Protein AF-A0A920NPM0-F1 (afdb_monomer_lite)

Radius of gyration: 13.45 Å; chains: 1; bounding box: 36×27×34 Å

Secondary structure (DSSP, 8-state):
--HHHHHHHHHHTTEEEEEEETTS--EEEETTEEEE-SSPPPPHHHHHHHHHHH--HHHHHHHHHHSEEEEEEEETTTEEEEEEEEEETTEEEEEEEEE-SSPPP-

Foldseek 3Di:
DDVVVVLQVLVVQQFQKWKADAPAAIWTQHPNDIDGDPDDHQHLVNLVVCDVVWDDPVQVVVCVVVQKDWDKDQHPPRAIWTKIWHADPNGIIIMTGHDDPDPPDD

pLDDT: mean 91.94, std 8.73, range [58.19, 98.19]

Structure (mmCIF, N/CA/C/O backbone):
data_AF-A0A920NPM0-F1
#
_entry.id   AF-A0A920NPM0-F1
#
loop_
_atom_site.group_PDB
_atom_site.id
_atom_site.type_symbol
_atom_site.label_atom_id
_atom_site.label_alt_id
_atom_site.label_comp_id
_atom_site.label_asym_id
_atom_site.label_entity_id
_atom_site.label_seq_id
_atom_site.pdbx_PDB_ins_code
_atom_site.Cartn_x
_atom_site.Cartn_y
_atom_site.Cartn_z
_atom_site.occupancy
_atom_site.B_iso_or_equiv
_atom_site.auth_seq_id
_atom_site.auth_comp_id
_atom_site.auth_asym_id
_atom_site.auth_atom_id
_atom_site.pdbx_PDB_model_num
ATOM 1 N N . MET A 1 1 ? 8.157 -8.972 2.399 1.00 85.12 1 MET A N 1
ATOM 2 C CA . MET A 1 1 ? 7.434 -8.192 3.432 1.00 85.12 1 MET A CA 1
ATOM 3 C C . MET A 1 1 ? 6.085 -8.842 3.741 1.00 85.12 1 MET A C 1
ATOM 5 O O . MET A 1 1 ? 5.463 -9.357 2.824 1.00 85.12 1 MET A O 1
ATOM 9 N N . GLU A 1 2 ? 5.631 -8.829 4.999 1.00 90.12 2 GLU A N 1
ATOM 10 C CA . GLU A 1 2 ? 4.363 -9.461 5.423 1.00 90.12 2 GLU A CA 1
ATOM 11 C C . GLU A 1 2 ? 3.241 -8.418 5.548 1.00 90.12 2 GLU A C 1
ATOM 13 O O . GLU A 1 2 ? 3.154 -7.724 6.570 1.00 90.12 2 GLU A O 1
ATOM 18 N N . ILE A 1 3 ? 2.366 -8.298 4.541 1.00 92.06 3 ILE A N 1
ATOM 19 C CA . ILE A 1 3 ? 1.351 -7.224 4.517 1.00 92.06 3 ILE A CA 1
ATOM 20 C C . ILE A 1 3 ? 0.362 -7.344 5.676 1.00 92.06 3 ILE A C 1
ATOM 22 O O . ILE A 1 3 ? -0.007 -6.351 6.303 1.00 92.06 3 ILE A O 1
ATOM 26 N N . ASN A 1 4 ? 0.013 -8.578 6.042 1.00 90.56 4 ASN A N 1
ATOM 27 C CA . ASN A 1 4 ? -0.913 -8.852 7.132 1.00 90.56 4 ASN A CA 1
ATOM 28 C C . ASN A 1 4 ? -0.415 -8.277 8.464 1.00 90.56 4 ASN A C 1
ATOM 30 O O . ASN A 1 4 ? -1.219 -7.783 9.255 1.00 90.56 4 ASN A O 1
ATOM 34 N N . LYS A 1 5 ? 0.896 -8.297 8.744 1.00 91.19 5 LYS A N 1
ATOM 35 C CA . LYS A 1 5 ? 1.445 -7.722 9.987 1.00 91.19 5 LYS A CA 1
ATOM 36 C C . LYS A 1 5 ? 1.309 -6.199 10.009 1.00 91.19 5 LYS A C 1
ATOM 38 O O . LYS A 1 5 ? 0.856 -5.653 11.010 1.00 91.19 5 LYS A O 1
ATOM 43 N N . LEU A 1 6 ? 1.624 -5.539 8.895 1.00 93.50 6 LEU A N 1
ATOM 44 C CA . LEU A 1 6 ? 1.506 -4.084 8.766 1.00 93.50 6 LEU A CA 1
ATOM 45 C C . LEU A 1 6 ? 0.058 -3.612 8.902 1.00 93.50 6 LEU A C 1
ATOM 47 O O . LEU A 1 6 ? -0.207 -2.606 9.555 1.00 93.50 6 LEU A O 1
ATOM 51 N N . LEU A 1 7 ? -0.884 -4.361 8.329 1.00 92.69 7 LEU A N 1
ATOM 52 C CA . LEU A 1 7 ? -2.302 -4.031 8.413 1.00 92.69 7 LEU A CA 1
ATOM 53 C C . LEU A 1 7 ? -2.879 -4.238 9.814 1.00 92.69 7 LEU A C 1
ATOM 55 O O . LEU A 1 7 ? -3.666 -3.406 10.248 1.00 92.69 7 LEU A O 1
ATOM 59 N N . ALA A 1 8 ? -2.456 -5.273 10.554 1.00 90.44 8 ALA A N 1
ATOM 60 C CA . ALA A 1 8 ? -2.814 -5.382 11.978 1.00 90.44 8 ALA A CA 1
ATOM 61 C C . ALA A 1 8 ? -2.331 -4.169 12.759 1.00 90.44 8 ALA A C 1
ATOM 63 O O . ALA A 1 8 ? -3.126 -3.518 13.427 1.00 90.44 8 ALA A O 1
ATOM 64 N N . TYR A 1 9 ? -1.050 -3.835 12.610 1.00 91.38 9 TYR A N 1
ATOM 65 C CA . TYR A 1 9 ? -0.476 -2.687 13.292 1.00 91.38 9 TYR A CA 1
ATOM 66 C C . TYR A 1 9 ? -1.228 -1.390 12.955 1.00 91.38 9 TYR A C 1
ATOM 68 O O . TYR A 1 9 ? -1.516 -0.585 13.840 1.00 91.38 9 TYR A O 1
ATOM 76 N N . ALA A 1 10 ? -1.589 -1.184 11.683 1.00 91.56 10 ALA A N 1
ATOM 77 C CA . ALA A 1 10 ? -2.364 -0.021 11.261 1.00 91.56 10 ALA A CA 1
ATOM 78 C C . ALA A 1 10 ? -3.717 0.057 11.993 1.00 91.56 10 ALA A C 1
ATOM 80 O O . ALA A 1 10 ? -4.074 1.118 12.494 1.00 91.56 10 ALA A O 1
ATOM 81 N N . LEU A 1 11 ? -4.443 -1.053 12.134 1.00 89.69 11 LEU A N 1
ATOM 82 C CA . LEU A 1 11 ? -5.717 -1.070 12.863 1.00 89.69 11 LEU A CA 1
ATOM 83 C C . LEU A 1 11 ? -5.538 -0.865 14.368 1.00 89.69 11 LEU A C 1
ATOM 85 O O . LEU A 1 11 ? -6.243 -0.050 14.958 1.00 89.69 11 LEU A O 1
ATOM 89 N N . GLU A 1 12 ? -4.592 -1.581 14.979 1.00 90.38 12 GLU A N 1
ATOM 90 C CA . GLU A 1 12 ? -4.293 -1.514 16.416 1.00 90.38 12 GLU A CA 1
ATOM 91 C C . GLU A 1 12 ? -3.857 -0.105 16.836 1.00 90.38 12 GLU A C 1
ATOM 93 O O . GLU A 1 12 ? -4.207 0.368 17.915 1.00 90.38 12 GLU A O 1
ATOM 98 N N . SER A 1 13 ? -3.147 0.603 15.954 1.00 90.38 13 SER A N 1
ATOM 99 C CA . SER A 1 13 ? -2.732 1.996 16.161 1.00 90.38 13 SER A CA 1
ATOM 100 C C . SER A 1 13 ? -3.814 3.035 15.828 1.00 90.38 13 SER A C 1
ATOM 102 O O . SER A 1 13 ? -3.570 4.237 15.964 1.00 90.38 13 SER A O 1
ATOM 104 N N . GLY A 1 14 ? -5.007 2.609 15.395 1.00 90.75 14 GLY A N 1
ATOM 105 C CA . GLY A 1 14 ? -6.100 3.504 15.005 1.00 90.75 14 GLY A CA 1
ATOM 106 C C . GLY A 1 14 ? -5.840 4.268 13.702 1.00 90.75 14 GLY A C 1
ATOM 107 O O . GLY A 1 14 ? -6.393 5.353 13.494 1.00 90.75 14 GLY A O 1
ATOM 108 N N . ALA A 1 15 ? -4.981 3.743 12.826 1.00 94.56 15 ALA A N 1
ATOM 109 C CA . ALA A 1 15 ? -4.693 4.347 11.537 1.00 94.56 15 ALA A CA 1
ATOM 110 C C . ALA A 1 15 ? -5.869 4.206 10.561 1.00 94.56 15 ALA A C 1
ATOM 112 O O . ALA A 1 15 ? -6.515 3.168 10.441 1.00 94.56 15 ALA A O 1
ATOM 113 N N . SER A 1 16 ? -6.113 5.283 9.823 1.00 95.00 16 SER A N 1
ATOM 114 C CA . SER A 1 16 ? -7.088 5.351 8.731 1.00 95.00 16 SER A CA 1
ATOM 115 C C . SER A 1 16 ? -6.555 4.784 7.416 1.00 95.00 16 SER A C 1
ATOM 117 O O . SER A 1 16 ? -7.302 4.146 6.676 1.00 95.00 16 SER A O 1
ATOM 119 N N . ASP A 1 17 ? -5.268 4.995 7.139 1.00 96.75 17 ASP A N 1
ATOM 120 C CA . ASP A 1 17 ? -4.610 4.560 5.912 1.00 96.75 17 ASP A CA 1
ATOM 121 C C . ASP A 1 17 ? -3.215 3.984 6.239 1.00 96.75 17 ASP A C 1
ATOM 123 O O . ASP A 1 17 ? -2.497 4.530 7.082 1.00 96.75 17 ASP A O 1
ATOM 127 N N . LEU A 1 18 ? -2.810 2.920 5.544 1.00 96.94 18 LEU A N 1
ATOM 128 C CA . LEU A 1 18 ? -1.425 2.450 5.428 1.00 96.94 18 LEU A CA 1
ATOM 129 C C . LEU A 1 18 ? -0.932 2.765 4.012 1.00 96.94 18 LEU A C 1
ATOM 131 O O . LEU A 1 18 ? -1.573 2.393 3.031 1.00 96.94 18 LEU A O 1
ATOM 135 N N . HIS A 1 19 ? 0.212 3.431 3.912 1.00 98.00 19 HIS A N 1
ATOM 136 C CA . HIS A 1 19 ? 0.849 3.837 2.667 1.00 98.00 19 HIS A CA 1
ATOM 137 C C . HIS A 1 19 ? 2.170 3.094 2.491 1.00 98.00 19 HIS A C 1
ATOM 139 O O . HIS A 1 19 ? 3.057 3.171 3.346 1.00 98.00 19 HIS A O 1
ATOM 145 N N . LEU A 1 20 ? 2.308 2.426 1.351 1.00 97.62 20 LEU A N 1
ATOM 146 C CA . LEU A 1 20 ? 3.511 1.720 0.938 1.00 97.62 20 LEU A CA 1
ATOM 147 C C . LEU A 1 20 ? 3.972 2.268 -0.407 1.00 97.62 20 LEU A C 1
ATOM 149 O O . LEU A 1 20 ? 3.173 2.510 -1.308 1.00 97.62 20 LEU A O 1
ATOM 153 N N . SER A 1 21 ? 5.271 2.488 -0.532 1.00 97.06 21 SER A N 1
ATOM 154 C CA . SER A 1 21 ? 5.875 3.061 -1.727 1.00 97.06 21 SER A CA 1
ATOM 155 C C . SER A 1 21 ? 7.301 2.568 -1.818 1.00 97.06 21 SER A C 1
ATOM 157 O O . SER A 1 21 ? 8.065 2.748 -0.866 1.00 97.06 21 SER A O 1
ATOM 159 N N . SER A 1 22 ? 7.678 2.031 -2.974 1.00 97.06 22 SER A N 1
ATOM 160 C CA . SER A 1 22 ? 9.068 1.673 -3.228 1.00 97.06 22 SER A CA 1
ATOM 161 C C . SER A 1 22 ? 10.015 2.860 -2.992 1.00 97.06 22 SER A C 1
ATOM 163 O O . SER A 1 22 ? 9.674 4.031 -3.217 1.00 97.06 22 SER A O 1
ATOM 165 N N . GLY A 1 23 ? 11.174 2.561 -2.411 1.00 95.50 23 GLY A N 1
ATOM 166 C CA . GLY A 1 23 ? 12.191 3.522 -1.996 1.00 95.50 23 GLY A CA 1
ATOM 167 C C . GLY A 1 23 ? 11.799 4.405 -0.806 1.00 95.50 23 GLY A C 1
ATOM 168 O O . GLY A 1 23 ? 12.525 5.346 -0.496 1.00 95.50 23 GLY A O 1
ATOM 169 N N . SER A 1 24 ? 10.663 4.154 -0.147 1.00 96.12 24 SER A N 1
ATOM 170 C CA . SER A 1 24 ? 10.168 4.979 0.965 1.00 96.12 24 SER A CA 1
ATOM 171 C C . SER A 1 24 ? 9.815 4.136 2.188 1.00 96.12 24 SER A C 1
ATOM 173 O O . SER A 1 24 ? 9.409 2.977 2.076 1.00 96.12 24 SER A O 1
ATOM 175 N N . ILE A 1 25 ? 9.976 4.720 3.375 1.00 96.75 25 ILE A N 1
ATOM 176 C CA . ILE A 1 25 ? 9.586 4.086 4.639 1.00 96.75 25 ILE A CA 1
ATOM 177 C C . ILE A 1 25 ? 8.058 3.903 4.638 1.00 96.75 25 ILE A C 1
ATOM 179 O O . ILE A 1 25 ? 7.354 4.843 4.262 1.00 96.75 25 ILE A O 1
ATOM 183 N N . PRO A 1 26 ? 7.527 2.730 5.033 1.00 97.50 26 PRO A N 1
ATOM 184 C CA . PRO A 1 26 ? 6.096 2.548 5.250 1.00 97.50 26 PRO A CA 1
ATOM 185 C C . PRO A 1 26 ? 5.522 3.625 6.174 1.00 97.50 26 PRO A C 1
ATOM 187 O O . PRO A 1 26 ? 6.085 3.912 7.232 1.00 97.50 26 PRO A O 1
ATOM 190 N N . MET A 1 27 ? 4.383 4.203 5.799 1.00 97.81 27 MET A N 1
ATOM 191 C CA . MET A 1 27 ? 3.743 5.263 6.577 1.00 97.81 27 MET A CA 1
ATOM 192 C C . MET A 1 27 ? 2.322 4.865 6.957 1.00 97.81 27 MET A C 1
ATOM 194 O O . MET A 1 27 ? 1.603 4.270 6.160 1.00 97.81 27 MET A O 1
ATOM 198 N N . VAL A 1 28 ? 1.874 5.280 8.134 1.00 97.75 28 VAL A N 1
ATOM 199 C CA . VAL A 1 28 ? 0.470 5.185 8.551 1.00 97.75 28 VAL A CA 1
ATOM 200 C C . VAL A 1 28 ? -0.117 6.571 8.747 1.00 97.75 28 VAL A C 1
ATOM 202 O O . VAL A 1 28 ? 0.579 7.503 9.150 1.00 97.75 28 VAL A O 1
ATOM 205 N N . ARG A 1 29 ? -1.411 6.723 8.479 1.00 97.81 29 ARG A N 1
ATOM 206 C CA . ARG A 1 29 ? -2.148 7.957 8.744 1.00 97.81 29 ARG A CA 1
ATOM 207 C C . ARG A 1 29 ? -3.028 7.793 9.969 1.00 97.81 29 ARG A C 1
ATOM 209 O O . ARG A 1 29 ? -4.057 7.124 9.892 1.00 97.81 29 ARG A O 1
ATOM 216 N N . ILE A 1 30 ? -2.674 8.449 11.068 1.00 95.62 30 ILE A N 1
ATOM 217 C CA . ILE A 1 30 ? -3.423 8.410 12.332 1.00 95.62 30 ILE A CA 1
ATOM 218 C C . ILE A 1 30 ? -3.964 9.810 12.604 1.00 95.62 30 ILE A C 1
ATOM 220 O O . ILE A 1 30 ? -3.195 10.768 12.654 1.00 95.62 30 ILE A O 1
ATOM 224 N N . ASN A 1 31 ? -5.285 9.936 12.764 1.00 92.19 31 ASN A N 1
ATOM 225 C CA . ASN A 1 31 ? -5.966 11.219 12.994 1.00 92.19 31 ASN A CA 1
ATOM 226 C C . ASN A 1 31 ? -5.574 12.307 11.971 1.00 92.19 31 ASN A C 1
ATOM 228 O O . ASN A 1 31 ? -5.332 13.455 12.327 1.00 92.19 31 ASN A O 1
ATOM 232 N N . GLY A 1 32 ? -5.457 11.924 10.694 1.00 93.38 32 GLY A N 1
ATOM 233 C CA . GLY A 1 32 ? -5.076 12.825 9.598 1.00 93.38 32 GLY A CA 1
ATOM 234 C C . GLY A 1 32 ? -3.572 13.094 9.463 1.00 93.38 32 GLY A C 1
ATOM 235 O O . GLY A 1 32 ? -3.156 13.670 8.462 1.00 93.38 32 GLY A O 1
ATOM 236 N N . ILE A 1 33 ? -2.744 12.637 10.406 1.00 96.62 33 ILE A N 1
ATOM 237 C CA . ILE A 1 33 ? -1.299 12.889 10.418 1.00 96.62 33 ILE A CA 1
ATOM 238 C C . ILE A 1 33 ? -0.548 11.659 9.904 1.00 96.62 33 ILE A C 1
ATOM 240 O O . ILE A 1 33 ? -0.748 10.546 10.393 1.00 96.62 33 ILE A O 1
ATOM 244 N N . MET A 1 34 ? 0.342 11.869 8.933 1.00 97.69 34 MET A N 1
ATOM 245 C CA . MET A 1 34 ? 1.240 10.836 8.412 1.00 97.69 34 MET A CA 1
ATOM 246 C C . MET A 1 34 ? 2.383 10.576 9.398 1.00 97.69 34 MET A C 1
ATOM 248 O O . MET A 1 34 ? 3.085 11.507 9.791 1.00 97.69 34 MET A O 1
ATOM 252 N N . LYS A 1 35 ? 2.595 9.315 9.775 1.00 97.00 35 LYS A N 1
ATOM 253 C CA . LYS A 1 35 ? 3.661 8.879 10.683 1.00 97.00 35 LYS A CA 1
ATOM 254 C C . LYS A 1 35 ? 4.462 7.729 10.059 1.00 97.00 35 LYS A C 1
ATOM 256 O O . LYS A 1 35 ? 3.841 6.779 9.580 1.00 97.00 35 LYS A O 1
ATOM 261 N N . PRO A 1 36 ? 5.805 7.795 10.053 1.00 97.12 36 PRO A N 1
ATOM 262 C CA . PRO A 1 36 ? 6.637 6.694 9.584 1.00 97.12 36 PRO A CA 1
ATOM 263 C C . PRO A 1 36 ? 6.601 5.526 10.564 1.00 97.12 36 PRO A C 1
ATOM 265 O O . PRO A 1 36 ? 6.535 5.724 11.779 1.00 97.12 36 PRO A O 1
ATOM 268 N N . LEU A 1 37 ? 6.673 4.307 10.035 1.00 95.62 37 LEU A N 1
ATOM 269 C CA . LEU A 1 37 ? 6.930 3.118 10.839 1.00 95.62 37 LEU A CA 1
ATOM 270 C C . LEU A 1 37 ? 8.424 3.004 11.149 1.00 95.62 37 LEU A C 1
ATOM 272 O O . LEU A 1 37 ? 9.268 3.444 10.370 1.00 95.62 37 LEU A O 1
ATOM 276 N N . ASN A 1 38 ? 8.757 2.377 12.277 1.00 93.94 38 ASN A N 1
ATOM 277 C CA . ASN A 1 38 ? 10.144 2.097 12.647 1.00 93.94 38 ASN A CA 1
ATOM 278 C C . ASN A 1 38 ? 10.679 0.882 11.867 1.00 93.94 38 ASN A C 1
ATOM 280 O O . ASN A 1 38 ? 10.853 -0.204 12.420 1.00 93.94 38 ASN A O 1
ATOM 284 N N . MET A 1 39 ? 10.838 1.046 10.554 1.00 93.44 39 MET A N 1
ATOM 285 C CA . MET A 1 39 ? 11.255 0.008 9.612 1.00 93.44 39 MET A CA 1
ATOM 286 C C . MET A 1 39 ? 12.139 0.606 8.515 1.00 93.44 39 MET A C 1
ATOM 288 O O . MET A 1 39 ? 12.146 1.815 8.288 1.00 93.44 39 MET A O 1
ATOM 292 N N . SER A 1 40 ? 12.871 -0.254 7.809 1.00 94.50 40 SER A N 1
ATOM 293 C CA . SER A 1 40 ? 13.610 0.141 6.611 1.00 94.50 40 SER A CA 1
ATOM 294 C C . SER A 1 40 ? 12.674 0.594 5.488 1.00 94.50 40 SER A C 1
ATOM 296 O O . SER A 1 40 ? 11.488 0.254 5.461 1.00 94.50 40 SER A O 1
ATOM 298 N N . SER A 1 41 ? 13.230 1.324 4.520 1.00 96.19 41 SER A N 1
ATOM 299 C CA . SER A 1 41 ? 12.530 1.656 3.280 1.00 96.19 41 SER A CA 1
ATOM 300 C C . SER A 1 41 ? 12.009 0.404 2.575 1.00 96.19 41 SER A C 1
ATOM 302 O O . SER A 1 41 ? 12.688 -0.621 2.518 1.00 96.19 41 SER A O 1
ATOM 304 N N . THR A 1 42 ? 10.809 0.518 2.015 1.00 96.88 42 THR A N 1
ATOM 305 C CA . THR A 1 42 ? 10.173 -0.520 1.202 1.00 96.88 42 THR A CA 1
ATOM 306 C C . THR A 1 42 ? 10.940 -0.671 -0.105 1.00 96.88 42 THR A C 1
ATOM 308 O O . THR A 1 42 ? 11.193 0.324 -0.783 1.00 96.88 42 THR A O 1
ATOM 311 N N . THR A 1 43 ? 11.313 -1.892 -0.472 1.00 96.06 43 THR A N 1
ATOM 312 C CA . THR A 1 43 ? 11.981 -2.168 -1.754 1.00 96.06 43 THR A CA 1
ATOM 313 C C . THR A 1 43 ? 10.976 -2.567 -2.838 1.00 96.06 43 THR A C 1
ATOM 315 O O . THR A 1 43 ? 9.854 -2.968 -2.527 1.00 96.06 43 THR A O 1
ATOM 318 N N . ASP A 1 44 ? 11.377 -2.535 -4.113 1.00 94.38 44 ASP A N 1
ATOM 319 C CA . ASP A 1 44 ? 10.550 -3.082 -5.204 1.00 94.38 44 ASP A CA 1
ATOM 320 C C . ASP A 1 44 ? 10.223 -4.561 -4.965 1.00 94.38 44 ASP A C 1
ATOM 322 O O . ASP A 1 44 ? 9.075 -4.977 -5.095 1.00 94.38 44 ASP A O 1
ATOM 326 N N . LYS A 1 45 ? 11.207 -5.335 -4.488 1.00 95.62 45 LYS A N 1
ATOM 327 C CA . LYS A 1 45 ? 11.025 -6.747 -4.130 1.00 95.62 45 LYS A CA 1
ATOM 328 C C . LYS A 1 45 ? 9.992 -6.930 -3.016 1.00 95.62 45 LYS A C 1
ATOM 330 O O . LYS A 1 45 ? 9.234 -7.899 -3.036 1.00 95.62 45 LYS A O 1
ATOM 335 N N . ASP A 1 46 ? 9.952 -6.021 -2.042 1.00 96.31 46 ASP A N 1
ATOM 336 C CA . ASP A 1 46 ? 8.923 -6.049 -1.004 1.00 96.31 46 ASP A CA 1
ATOM 337 C C . ASP A 1 46 ? 7.540 -5.799 -1.596 1.00 96.31 46 ASP A C 1
ATOM 339 O O . ASP A 1 46 ? 6.622 -6.564 -1.303 1.00 96.31 46 ASP A O 1
ATOM 343 N N . MET A 1 47 ? 7.402 -4.789 -2.456 1.00 95.94 47 MET A N 1
ATOM 344 C CA . MET A 1 47 ? 6.134 -4.484 -3.119 1.00 95.94 47 MET A CA 1
ATOM 345 C C . MET A 1 47 ? 5.656 -5.638 -4.010 1.00 95.94 47 MET A C 1
ATOM 347 O O . MET A 1 47 ? 4.493 -6.032 -3.920 1.00 95.94 47 MET A O 1
ATOM 351 N N . ASP A 1 48 ? 6.551 -6.247 -4.789 1.00 94.44 48 ASP A N 1
ATOM 352 C CA . ASP A 1 48 ? 6.243 -7.423 -5.611 1.00 94.44 48 ASP A CA 1
ATOM 353 C C . ASP A 1 48 ? 5.822 -8.622 -4.753 1.00 94.44 48 ASP A C 1
ATOM 355 O O . ASP A 1 48 ? 4.896 -9.349 -5.113 1.00 94.44 48 ASP A O 1
ATOM 359 N N . SER A 1 49 ? 6.447 -8.802 -3.581 1.00 95.44 49 SER A N 1
ATOM 360 C CA . SER A 1 49 ? 6.067 -9.865 -2.642 1.00 95.44 49 SER A CA 1
ATOM 361 C C . SER A 1 49 ? 4.668 -9.671 -2.054 1.00 95.44 49 SER A C 1
ATOM 363 O O . SER A 1 49 ? 4.049 -10.649 -1.638 1.00 95.44 49 SER A O 1
ATOM 365 N N . ILE A 1 50 ? 4.162 -8.433 -2.016 1.00 94.75 50 ILE A N 1
ATOM 366 C CA . ILE A 1 50 ? 2.840 -8.104 -1.472 1.00 94.75 50 ILE A CA 1
ATOM 367 C C . ILE A 1 50 ? 1.732 -8.393 -2.489 1.00 94.75 50 ILE A C 1
ATOM 369 O O . ILE A 1 50 ? 0.660 -8.820 -2.073 1.00 94.75 50 ILE A O 1
ATOM 373 N N . LEU A 1 51 ? 1.963 -8.211 -3.795 1.00 93.75 51 LEU A N 1
ATOM 374 C CA . LEU A 1 51 ? 0.941 -8.413 -4.836 1.00 93.75 51 LEU A CA 1
ATOM 375 C C . LEU A 1 51 ? 0.131 -9.720 -4.676 1.00 93.75 51 LEU A C 1
ATOM 377 O O . LEU A 1 51 ? -1.092 -9.623 -4.552 1.00 93.75 51 LEU A O 1
ATOM 381 N N . PRO A 1 52 ? 0.751 -10.916 -4.589 1.00 93.50 52 PRO A N 1
ATOM 382 C CA . PRO A 1 52 ? 0.007 -12.172 -4.450 1.00 93.50 52 PRO A CA 1
ATOM 383 C C . PRO A 1 52 ? -0.625 -12.375 -3.064 1.00 93.50 52 PRO A C 1
ATOM 385 O O . PRO A 1 52 ? -1.431 -13.281 -2.892 1.00 93.50 52 PRO A O 1
ATOM 388 N N . GLN A 1 53 ? -0.278 -11.558 -2.061 1.00 91.69 53 GLN A N 1
ATOM 389 C CA . GLN A 1 53 ? -0.894 -11.625 -0.728 1.00 91.69 53 GLN A CA 1
ATOM 390 C C . GLN A 1 53 ? -2.257 -10.914 -0.678 1.00 91.69 53 GLN A C 1
ATOM 392 O O . GLN A 1 53 ? -3.024 -11.138 0.255 1.00 91.69 53 GLN A O 1
ATOM 397 N N . VAL A 1 54 ? -2.548 -10.025 -1.637 1.00 91.62 54 VAL A N 1
ATOM 398 C CA . VAL A 1 54 ? -3.740 -9.152 -1.616 1.00 91.62 54 VAL A CA 1
ATOM 399 C C . VAL A 1 54 ? -4.551 -9.157 -2.904 1.00 91.62 54 VAL A C 1
ATOM 401 O O . VAL A 1 54 ? -5.698 -8.717 -2.881 1.00 91.62 54 VAL A O 1
ATOM 404 N N . MET A 1 55 ? -3.991 -9.646 -4.008 1.00 93.56 55 MET A N 1
ATOM 405 C CA . MET A 1 55 ? -4.668 -9.747 -5.296 1.00 93.56 55 MET A CA 1
ATOM 406 C C . MET A 1 55 ? -4.762 -11.200 -5.756 1.00 93.56 55 MET A C 1
ATOM 408 O O . MET A 1 55 ? -3.842 -11.987 -5.555 1.00 93.56 55 MET A O 1
ATOM 412 N N . SER A 1 56 ? -5.852 -11.522 -6.447 1.00 94.50 56 SER A N 1
ATOM 413 C CA . SER A 1 56 ? -5.953 -12.714 -7.297 1.00 94.50 56 SER A CA 1
ATOM 414 C C . SER A 1 56 ? -5.106 -12.573 -8.567 1.00 94.50 56 SER A C 1
ATOM 416 O O . SER A 1 56 ? -4.781 -11.459 -8.987 1.00 94.50 56 SER A O 1
ATOM 418 N N . ASP A 1 57 ? -4.815 -13.687 -9.238 1.00 95.75 57 ASP A N 1
ATOM 419 C CA . ASP A 1 57 ? -4.054 -13.685 -10.495 1.00 95.75 57 ASP A CA 1
ATOM 420 C C . ASP A 1 57 ? -4.704 -12.815 -11.585 1.00 95.75 57 ASP A C 1
ATOM 422 O O . ASP A 1 57 ? -4.012 -12.098 -12.309 1.00 95.75 57 ASP A O 1
ATOM 426 N N . GLU A 1 58 ? -6.039 -12.801 -11.660 1.00 96.38 58 GLU A N 1
ATOM 427 C CA . GLU A 1 58 ? -6.789 -11.942 -12.585 1.00 96.38 58 GLU A CA 1
ATOM 428 C C . GLU A 1 58 ? -6.577 -10.451 -12.272 1.00 96.38 58 GLU A C 1
ATOM 430 O O . GLU A 1 58 ? -6.326 -9.637 -13.166 1.00 96.38 58 GLU A O 1
ATOM 435 N N . GLN A 1 59 ? -6.622 -10.081 -10.990 1.00 96.94 59 GLN A N 1
ATOM 436 C CA . GLN A 1 59 ? -6.358 -8.713 -10.544 1.00 96.94 59 GLN A CA 1
ATOM 437 C C . GLN A 1 59 ? -4.905 -8.302 -10.804 1.00 96.94 59 GLN A C 1
ATOM 439 O O . GLN A 1 59 ? -4.672 -7.172 -11.233 1.00 96.94 59 GLN A O 1
ATOM 444 N N . ILE A 1 60 ? -3.940 -9.210 -10.616 1.00 96.12 60 ILE A N 1
ATOM 445 C CA . ILE A 1 60 ? -2.527 -8.969 -10.943 1.00 96.12 60 ILE A CA 1
ATOM 446 C C . ILE A 1 60 ? -2.363 -8.737 -12.444 1.00 96.12 60 ILE A C 1
ATOM 448 O O . ILE A 1 60 ? -1.677 -7.793 -12.840 1.00 96.12 60 ILE A O 1
ATOM 452 N N . ALA A 1 61 ? -2.994 -9.555 -13.289 1.00 96.69 61 ALA A N 1
ATOM 453 C CA . ALA A 1 61 ? -2.951 -9.375 -14.737 1.00 96.69 61 ALA A CA 1
ATOM 454 C C . ALA A 1 61 ? -3.520 -8.004 -15.140 1.00 96.69 61 ALA A C 1
ATOM 456 O O . ALA A 1 61 ? -2.862 -7.245 -15.855 1.00 96.69 61 ALA A O 1
ATOM 457 N N . LYS A 1 62 ? -4.686 -7.638 -14.593 1.00 96.94 62 LYS A N 1
ATOM 458 C CA . LYS A 1 62 ? -5.315 -6.329 -14.816 1.00 96.94 62 LYS A CA 1
ATOM 459 C C .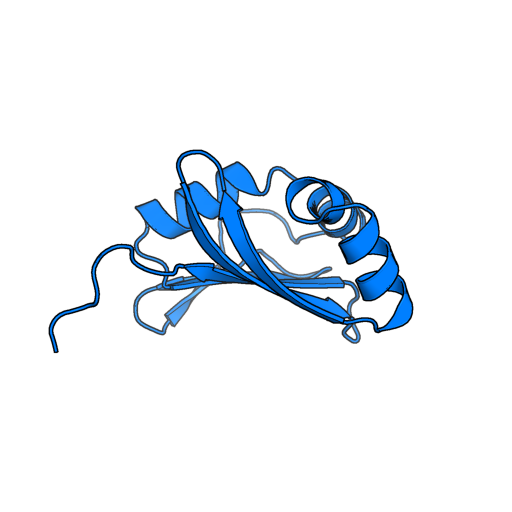 LYS A 1 62 ? -4.437 -5.170 -14.342 1.00 96.94 62 LYS A C 1
ATOM 461 O O . LYS A 1 62 ? -4.316 -4.170 -15.044 1.00 96.94 62 LYS A O 1
ATOM 466 N N . PHE A 1 63 ? -3.814 -5.301 -13.173 1.00 97.12 63 PHE A N 1
ATOM 467 C CA . PHE A 1 63 ? -2.887 -4.309 -12.640 1.00 97.12 63 PHE A CA 1
ATOM 468 C C . PHE A 1 63 ? -1.645 -4.153 -13.530 1.00 97.12 63 PHE A C 1
ATOM 470 O O . PHE A 1 63 ? -1.229 -3.034 -13.820 1.00 97.12 63 PHE A O 1
ATOM 477 N N . ARG A 1 64 ? -1.055 -5.257 -14.004 1.00 94.81 64 ARG A N 1
ATOM 478 C CA . ARG A 1 64 ? 0.138 -5.222 -14.868 1.00 94.81 64 ARG A CA 1
ATOM 479 C C . ARG A 1 64 ? -0.118 -4.519 -16.199 1.00 94.81 64 ARG A C 1
ATOM 481 O O . ARG A 1 64 ? 0.790 -3.836 -16.681 1.00 94.81 64 ARG A O 1
ATOM 488 N N . ASP A 1 65 ? -1.321 -4.673 -16.745 1.00 96.69 65 ASP A N 1
ATOM 489 C CA . ASP A 1 65 ? -1.787 -3.990 -17.954 1.00 96.69 65 ASP A CA 1
ATOM 490 C C . ASP A 1 65 ? -2.059 -2.500 -17.692 1.00 96.69 65 ASP A C 1
ATOM 492 O O . ASP A 1 65 ? -1.419 -1.626 -18.275 1.00 96.69 65 ASP A O 1
ATOM 496 N N . ARG A 1 66 ? -2.934 -2.198 -16.726 1.00 96.94 66 ARG A N 1
ATOM 497 C CA . ARG A 1 66 ? -3.433 -0.834 -16.478 1.00 96.94 66 ARG A CA 1
ATOM 498 C C . ARG A 1 66 ? -2.503 0.050 -15.661 1.00 96.94 66 ARG A C 1
ATOM 500 O O . ARG A 1 66 ? -2.723 1.252 -15.590 1.00 96.94 66 ARG A O 1
ATOM 507 N N . LYS A 1 67 ? -1.499 -0.540 -15.013 1.00 96.81 67 LYS A N 1
ATOM 508 C CA . LYS A 1 67 ? -0.593 0.108 -14.050 1.00 96.81 67 LYS A CA 1
ATOM 509 C C . LYS A 1 67 ? -1.276 0.649 -12.792 1.00 96.81 67 LYS A C 1
ATOM 511 O O . LYS A 1 67 ? -0.605 1.263 -11.966 1.00 96.81 67 LYS A O 1
ATOM 516 N N . GLU A 1 68 ? -2.561 0.360 -12.608 1.00 97.56 68 GLU A N 1
ATOM 517 C CA . GLU A 1 68 ? -3.333 0.670 -11.412 1.00 97.56 68 GLU A CA 1
ATOM 518 C C . GLU A 1 68 ? -4.496 -0.311 -11.215 1.00 97.56 68 GLU A C 1
ATOM 520 O O . GLU A 1 68 ? -4.999 -0.919 -12.166 1.00 97.56 68 GLU A O 1
ATOM 525 N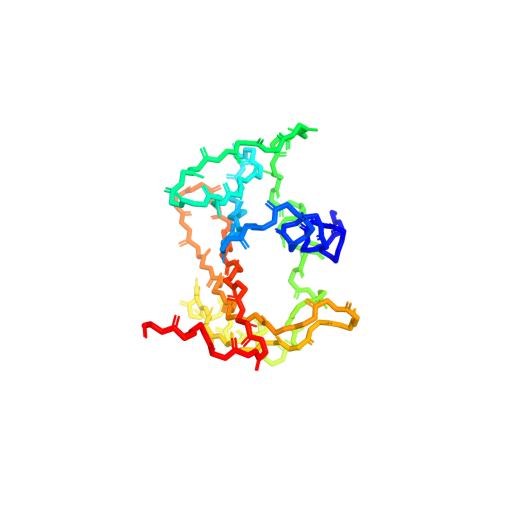 N . ILE A 1 69 ? -4.928 -0.473 -9.966 1.00 98.06 69 ILE A N 1
ATOM 526 C CA . ILE A 1 69 ? -6.147 -1.199 -9.612 1.00 98.06 69 ILE A CA 1
ATOM 527 C C . ILE A 1 69 ? -6.696 -0.701 -8.268 1.00 98.06 69 ILE A C 1
ATOM 529 O O . ILE A 1 69 ? -5.941 -0.450 -7.332 1.00 98.06 69 ILE A O 1
ATOM 533 N N . ASP A 1 70 ? -8.020 -0.577 -8.168 1.00 97.44 70 ASP A N 1
ATOM 534 C CA . ASP A 1 70 ? -8.755 -0.278 -6.934 1.00 97.44 70 ASP A CA 1
ATOM 535 C C . ASP A 1 70 ? -9.780 -1.388 -6.689 1.00 97.44 70 ASP A C 1
ATOM 537 O O . ASP A 1 70 ? -10.498 -1.795 -7.609 1.00 97.44 70 ASP A O 1
ATOM 541 N N . PHE A 1 71 ? -9.812 -1.917 -5.470 1.00 95.31 71 PHE A N 1
ATOM 542 C CA . PHE A 1 71 ? -10.752 -2.953 -5.063 1.00 95.31 71 PHE A CA 1
ATOM 543 C C . PHE A 1 71 ? -10.957 -2.940 -3.549 1.00 95.31 71 PHE A C 1
ATOM 545 O O . PHE A 1 71 ? -10.208 -2.327 -2.791 1.00 95.31 71 PHE A O 1
ATOM 552 N N . SER A 1 72 ? -11.993 -3.635 -3.087 1.00 92.69 72 SER A N 1
ATOM 553 C CA . SER A 1 72 ? -12.184 -3.899 -1.661 1.00 92.69 72 SER A CA 1
ATOM 554 C C . SER A 1 72 ? -11.745 -5.319 -1.336 1.00 92.69 72 SER A C 1
ATOM 556 O O . SER A 1 72 ? -12.068 -6.245 -2.076 1.00 92.69 72 SER A O 1
ATOM 558 N N . ALA A 1 73 ? -11.046 -5.491 -0.219 1.00 87.12 73 ALA A N 1
ATOM 559 C CA . ALA A 1 73 ? -10.612 -6.790 0.272 1.00 87.12 73 ALA A CA 1
ATOM 560 C C . ALA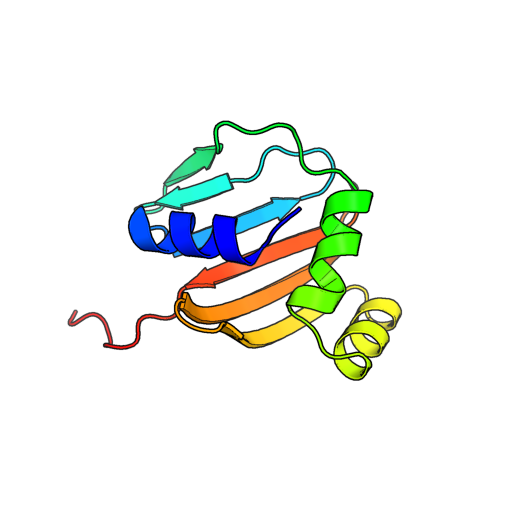 A 1 73 ? -10.991 -6.948 1.742 1.00 87.12 73 ALA A C 1
ATOM 562 O O . ALA A 1 73 ? -10.873 -6.014 2.541 1.00 87.12 73 ALA A O 1
ATOM 563 N N . ARG A 1 74 ? -11.441 -8.149 2.101 1.00 85.12 74 ARG A N 1
ATOM 564 C CA . ARG A 1 74 ? -11.461 -8.590 3.492 1.00 85.12 74 ARG A CA 1
ATOM 565 C C . ARG A 1 74 ? -10.183 -9.378 3.714 1.00 85.12 74 ARG A C 1
ATOM 567 O O . ARG A 1 74 ? -9.927 -10.314 2.968 1.00 85.12 74 ARG A O 1
ATOM 574 N N . LEU A 1 75 ? -9.393 -8.973 4.697 1.00 77.62 75 LEU A N 1
ATOM 575 C CA . LEU A 1 75 ? -8.163 -9.675 5.038 1.00 77.62 75 LEU A CA 1
ATOM 576 C C . LEU A 1 75 ? -8.388 -10.437 6.334 1.00 77.62 75 LEU A C 1
ATOM 578 O O . LEU A 1 75 ? -8.937 -9.888 7.296 1.00 77.62 75 LEU A O 1
ATOM 582 N N . ASP A 1 76 ? -8.036 -11.719 6.315 1.00 70.44 76 ASP A N 1
ATOM 583 C CA . ASP A 1 76 ? -8.425 -12.677 7.344 1.00 70.44 76 ASP A CA 1
ATOM 584 C C . ASP A 1 76 ? -8.020 -12.203 8.742 1.00 70.44 76 ASP A C 1
ATOM 586 O O . ASP A 1 76 ? -6.857 -11.916 9.029 1.00 70.44 76 ASP A O 1
ATOM 590 N N . GLY A 1 77 ? -9.024 -12.067 9.614 1.00 64.12 77 GLY A N 1
ATOM 591 C CA . GLY A 1 77 ? -8.862 -11.601 10.993 1.00 64.12 77 GLY A CA 1
ATOM 592 C C . GLY A 1 77 ? -8.537 -10.112 11.162 1.00 64.12 77 GLY A C 1
ATOM 593 O O . GLY A 1 77 ? -8.316 -9.683 12.290 1.00 64.12 77 GLY A O 1
ATOM 594 N N . LYS A 1 78 ? -8.493 -9.315 10.082 1.00 69.19 78 LYS A N 1
ATOM 595 C CA . LYS A 1 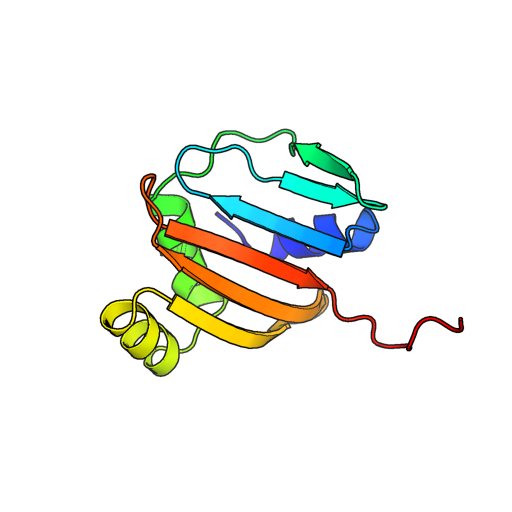78 ? -8.033 -7.908 10.111 1.00 69.19 78 LYS A CA 1
ATOM 596 C C . LYS A 1 78 ? -9.062 -6.913 9.565 1.00 69.19 78 LYS A C 1
ATOM 598 O O . LYS A 1 78 ? -8.779 -5.737 9.419 1.00 69.19 78 LYS A O 1
ATOM 603 N N . GLY A 1 79 ? -10.281 -7.343 9.263 1.00 82.19 79 GLY A N 1
ATOM 604 C CA . GLY A 1 79 ? -11.342 -6.443 8.804 1.00 82.19 79 GLY A CA 1
ATOM 605 C C . GLY A 1 79 ? -11.281 -6.124 7.307 1.00 82.19 79 GLY A C 1
ATOM 606 O O . GLY A 1 79 ? -10.739 -6.884 6.500 1.00 82.19 79 GLY A O 1
ATOM 607 N N . ARG A 1 80 ? -11.945 -5.033 6.917 1.00 89.94 80 ARG A N 1
ATOM 608 C CA . ARG A 1 80 ? -12.157 -4.649 5.516 1.00 89.94 80 ARG A CA 1
ATOM 609 C C . ARG A 1 80 ? -11.283 -3.470 5.130 1.00 89.94 80 ARG A C 1
ATOM 611 O O . ARG A 1 80 ? -11.174 -2.502 5.876 1.00 89.94 80 ARG A O 1
ATOM 618 N N . PHE A 1 81 ? -10.760 -3.515 3.913 1.00 93.50 81 PHE A N 1
ATOM 619 C CA . PHE A 1 81 ? -9.944 -2.453 3.349 1.00 93.50 81 PHE A CA 1
ATOM 620 C C . PHE A 1 81 ? -10.409 -2.095 1.946 1.00 93.50 81 PHE A C 1
ATOM 622 O O . PHE A 1 81 ? -10.804 -2.970 1.175 1.00 93.50 81 PHE A O 1
ATOM 629 N N . ARG A 1 82 ? -10.309 -0.810 1.603 1.00 95.56 82 ARG A N 1
ATOM 630 C CA . ARG A 1 82 ? -10.214 -0.383 0.206 1.00 95.56 82 ARG A CA 1
ATOM 631 C C . ARG A 1 82 ? -8.737 -0.304 -0.136 1.00 95.56 82 ARG A C 1
ATOM 633 O O . ARG A 1 82 ? -7.978 0.379 0.552 1.00 95.56 82 ARG A O 1
ATOM 640 N N . VAL A 1 83 ? -8.349 -1.029 -1.165 1.00 96.69 83 VAL A N 1
ATOM 641 C CA . VAL A 1 83 ? -6.968 -1.220 -1.572 1.00 96.69 83 VAL A CA 1
ATOM 642 C C . VAL A 1 83 ? -6.792 -0.584 -2.937 1.00 96.69 83 VAL A C 1
ATOM 644 O O . VAL A 1 83 ? -7.552 -0.868 -3.860 1.00 96.69 83 VAL A O 1
ATOM 647 N N . ASN A 1 84 ? -5.785 0.270 -3.058 1.00 98.19 84 ASN A N 1
ATOM 648 C CA . ASN A 1 84 ? -5.376 0.847 -4.325 1.00 98.19 84 ASN A CA 1
ATOM 649 C C . ASN A 1 84 ? -3.891 0.564 -4.543 1.00 98.19 84 ASN A C 1
ATOM 651 O O . ASN A 1 84 ? -3.076 0.904 -3.690 1.00 98.19 84 ASN A O 1
ATOM 655 N N . PHE A 1 85 ? -3.556 -0.060 -5.668 1.00 98.06 85 PHE A N 1
ATOM 656 C CA . PHE A 1 85 ? -2.184 -0.232 -6.142 1.00 98.06 85 PHE A CA 1
ATOM 657 C C . PHE A 1 85 ? -1.995 0.575 -7.414 1.00 98.06 85 PHE A C 1
ATOM 659 O O . PHE A 1 85 ? -2.895 0.615 -8.252 1.00 98.06 85 PHE A O 1
ATOM 666 N N . PHE A 1 86 ? -0.826 1.184 -7.570 1.00 98.00 86 PHE A N 1
ATOM 667 C CA . PHE A 1 86 ? -0.500 2.014 -8.724 1.00 98.00 86 PHE A CA 1
ATOM 668 C C . PHE A 1 86 ? 1.011 2.087 -8.944 1.00 98.00 86 PHE A C 1
ATOM 670 O O . PHE A 1 86 ? 1.807 1.892 -8.022 1.00 98.00 86 PHE A O 1
ATOM 677 N N . GLN A 1 87 ? 1.411 2.372 -10.179 1.00 97.00 87 GLN A N 1
ATOM 678 C CA . GLN A 1 87 ? 2.785 2.739 -10.501 1.00 97.00 87 GLN A CA 1
ATOM 679 C C . GLN A 1 87 ? 3.003 4.250 -10.374 1.00 97.00 87 GLN A C 1
ATOM 681 O O . GLN A 1 87 ? 2.139 5.054 -10.715 1.00 97.00 87 GLN A O 1
ATOM 686 N N . GLN A 1 88 ? 4.187 4.636 -9.919 1.00 94.81 88 GLN A N 1
ATOM 687 C CA . GLN A 1 88 ? 4.647 6.020 -9.832 1.00 94.81 88 GLN A CA 1
ATOM 688 C C . GLN A 1 88 ? 6.135 6.097 -10.206 1.00 94.81 88 GLN A C 1
ATOM 690 O O . GLN A 1 88 ? 6.793 5.088 -10.438 1.00 94.81 88 GLN A O 1
ATOM 695 N N . ILE A 1 89 ? 6.712 7.301 -10.221 1.00 93.50 89 ILE A N 1
ATOM 696 C CA . ILE A 1 89 ? 8.095 7.521 -10.685 1.00 93.50 89 ILE A CA 1
ATOM 697 C C . ILE A 1 89 ? 9.160 6.718 -9.916 1.00 93.50 89 ILE A C 1
ATOM 699 O O . ILE A 1 89 ? 10.210 6.407 -10.467 1.00 93.50 89 ILE A O 1
ATOM 703 N N . ARG A 1 90 ? 8.897 6.379 -8.647 1.00 89.88 90 ARG A N 1
ATOM 704 C CA . ARG A 1 90 ? 9.809 5.604 -7.788 1.00 89.88 90 ARG A CA 1
ATOM 705 C C . ARG A 1 90 ? 9.572 4.094 -7.833 1.00 89.88 90 ARG A C 1
ATOM 707 O O . ARG A 1 90 ? 10.250 3.376 -7.112 1.00 89.88 90 ARG A O 1
ATOM 714 N N . GLY A 1 91 ? 8.610 3.625 -8.623 1.00 94.19 91 GLY A N 1
ATOM 715 C CA . GLY A 1 91 ? 8.196 2.227 -8.641 1.00 94.19 91 GLY A CA 1
ATOM 716 C C . GLY A 1 91 ? 6.835 2.002 -7.986 1.00 94.19 91 GLY A C 1
ATOM 717 O O . GLY A 1 91 ? 6.040 2.925 -7.803 1.00 94.19 91 GLY A O 1
ATOM 718 N N . LEU A 1 92 ? 6.558 0.746 -7.648 1.00 96.81 92 LEU A N 1
ATOM 719 C CA . LEU A 1 92 ? 5.246 0.299 -7.188 1.00 96.81 92 LEU A CA 1
ATOM 720 C C . LEU A 1 92 ? 4.843 0.963 -5.858 1.00 96.81 92 LEU A C 1
ATOM 722 O O . LEU A 1 92 ? 5.650 1.085 -4.931 1.00 96.81 92 LEU A O 1
ATOM 726 N N . ALA A 1 93 ? 3.577 1.363 -5.754 1.00 98.00 93 ALA A N 1
ATOM 727 C CA . ALA A 1 93 ? 2.986 1.924 -4.547 1.00 98.00 93 AL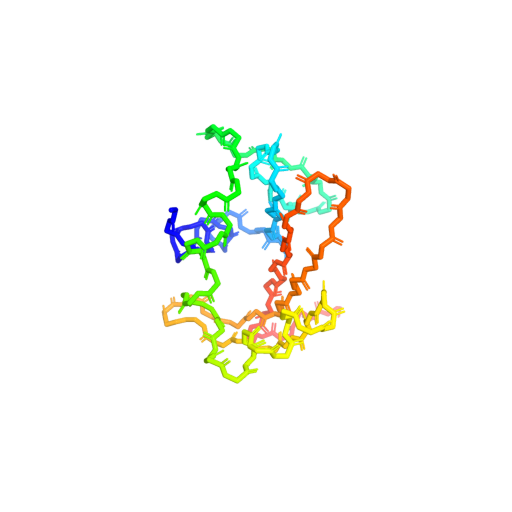A A CA 1
ATOM 728 C C . ALA A 1 93 ? 1.594 1.346 -4.276 1.00 98.00 93 ALA A C 1
ATOM 730 O O . ALA A 1 93 ? 0.908 0.853 -5.175 1.00 98.00 93 ALA A O 1
ATOM 731 N N . ALA A 1 94 ? 1.192 1.403 -3.008 1.00 97.69 94 ALA A N 1
ATOM 732 C CA . ALA A 1 94 ? -0.110 0.952 -2.556 1.00 97.69 94 ALA A CA 1
ATOM 733 C C . ALA A 1 94 ? -0.627 1.777 -1.375 1.00 97.69 94 ALA A C 1
ATOM 735 O O . ALA A 1 94 ? 0.136 2.206 -0.505 1.00 97.69 94 ALA A O 1
ATOM 736 N N . VAL A 1 95 ? -1.945 1.945 -1.316 1.00 97.94 95 VAL A N 1
ATOM 737 C CA . VAL A 1 95 ? -2.651 2.530 -0.176 1.00 97.94 95 VAL A CA 1
ATOM 738 C C . VAL A 1 95 ? -3.755 1.582 0.269 1.00 97.94 95 VAL A C 1
ATOM 740 O O . VAL A 1 95 ? -4.591 1.155 -0.528 1.00 97.94 95 VAL A O 1
ATOM 743 N N . PHE A 1 96 ? -3.768 1.288 1.564 1.00 96.69 96 PHE A N 1
ATOM 744 C CA . PHE A 1 96 ? -4.785 0.484 2.225 1.00 96.69 96 PHE A CA 1
ATOM 745 C C . PHE A 1 96 ? -5.571 1.376 3.168 1.00 96.69 96 PHE A C 1
ATOM 747 O O . PHE A 1 96 ? -5.042 1.821 4.184 1.00 96.69 96 PHE A O 1
ATOM 754 N N . ARG A 1 97 ? -6.838 1.624 2.852 1.00 96.12 97 ARG A N 1
ATOM 755 C CA . ARG A 1 97 ? -7.745 2.377 3.716 1.00 96.12 97 ARG A CA 1
ATOM 756 C C . ARG A 1 97 ? -8.593 1.425 4.534 1.00 96.12 97 ARG A C 1
ATOM 758 O O . ARG A 1 97 ? -9.341 0.637 3.954 1.00 96.12 97 ARG A O 1
ATOM 765 N N . ALA A 1 98 ? -8.519 1.532 5.856 1.00 93.19 98 ALA A N 1
ATOM 766 C CA . ALA A 1 98 ? -9.378 0.763 6.746 1.00 93.19 98 ALA A CA 1
ATOM 767 C C . ALA A 1 98 ? -10.845 1.183 6.559 1.00 93.19 98 ALA A C 1
ATOM 769 O O . ALA A 1 98 ? -11.178 2.371 6.574 1.00 93.19 98 ALA A O 1
ATOM 770 N N . ILE A 1 99 ? -11.729 0.203 6.383 1.00 90.62 99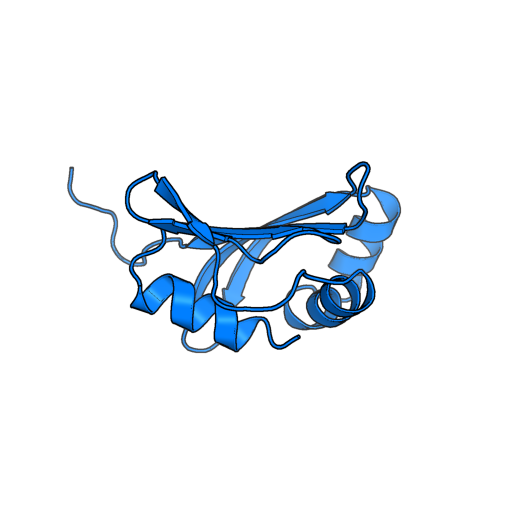 ILE A N 1
ATOM 771 C CA . ILE A 1 99 ? -13.176 0.403 6.329 1.00 90.62 99 ILE A CA 1
ATOM 772 C C . ILE A 1 99 ? -13.752 -0.084 7.664 1.00 90.62 99 ILE A C 1
ATOM 774 O O . ILE A 1 99 ? -13.717 -1.288 7.925 1.00 90.62 99 ILE A O 1
ATOM 778 N N . PRO A 1 100 ? -14.282 0.814 8.513 1.00 82.75 100 PRO A N 1
ATOM 779 C CA . PRO A 1 100 ? -14.845 0.415 9.795 1.00 82.75 100 PRO A CA 1
ATOM 780 C C . PRO A 1 100 ? -16.090 -0.458 9.591 1.00 82.75 100 PRO A C 1
ATOM 782 O O . PRO A 1 100 ? -16.911 -0.187 8.715 1.00 82.75 100 PRO A O 1
ATOM 785 N N . GLU A 1 101 ? -16.236 -1.508 10.405 1.00 77.00 101 GLU A N 1
ATOM 786 C CA . GLU A 1 101 ? -17.415 -2.389 10.353 1.00 77.00 101 GLU A CA 1
ATOM 787 C C . GLU A 1 101 ? -18.685 -1.676 10.830 1.00 77.00 101 GLU A C 1
ATOM 789 O O . GLU A 1 101 ? -19.774 -1.935 10.323 1.00 77.00 101 GLU A O 1
ATOM 794 N N . ILE A 1 102 ? -18.532 -0.734 11.762 1.00 74.31 102 ILE A N 1
ATOM 795 C CA . ILE A 1 102 ? -19.613 0.099 12.279 1.00 74.31 102 ILE A CA 1
ATOM 796 C C . ILE A 1 102 ? -19.421 1.516 11.722 1.00 74.31 102 ILE A C 1
ATOM 798 O O . ILE A 1 102 ? -18.354 2.104 11.930 1.00 74.31 102 ILE A O 1
ATOM 802 N N . PRO A 1 103 ? -20.421 2.096 11.032 1.00 65.31 103 PRO A N 1
ATOM 803 C CA . PRO A 1 103 ? -20.365 3.486 10.601 1.00 65.31 103 PRO A CA 1
ATOM 804 C C . PRO A 1 103 ? -20.088 4.393 11.800 1.00 65.31 103 PRO A C 1
ATOM 806 O O . PRO A 1 103 ? -20.742 4.271 12.839 1.00 65.31 103 PRO A O 1
ATOM 809 N N . LYS A 1 104 ? -19.124 5.310 11.669 1.00 60.53 104 LYS A N 1
ATOM 810 C CA . LYS A 1 104 ? -18.901 6.327 12.700 1.00 60.53 104 LYS A CA 1
ATOM 811 C C . LYS A 1 104 ? -20.190 7.136 12.831 1.00 60.53 104 LYS A C 1
ATOM 813 O O . LYS A 1 104 ? -20.634 7.727 11.850 1.00 60.53 104 LYS A O 1
ATOM 818 N N . ARG A 1 105 ? -20.806 7.117 14.016 1.00 59.69 105 ARG A N 1
ATOM 819 C CA . ARG A 1 105 ? -21.903 8.036 14.332 1.00 59.69 105 ARG A CA 1
ATOM 820 C C . ARG A 1 105 ? -21.320 9.449 14.295 1.00 59.69 105 ARG A C 1
ATOM 822 O O . ARG A 1 105 ? -20.322 9.699 14.970 1.00 59.69 105 ARG A O 1
ATOM 829 N N . VAL A 1 106 ? -21.887 10.283 13.429 1.00 58.19 106 VAL A N 1
ATOM 830 C CA . VAL A 1 106 ? -21.574 11.712 13.287 1.00 58.19 106 VAL A CA 1
ATOM 831 C C . VAL A 1 106 ? -22.468 12.490 14.237 1.00 58.19 106 VAL A C 1
ATOM 833 O O . VAL A 1 106 ? -23.644 12.078 14.367 1.00 58.19 106 VAL A O 1
#

Sequence (106 aa):
MEINKLLAYALESGASDLHLSSGSIPMVRINGIMKPLNMSSTTDKDMDSILPQVMSDEQIAKFRDRKEIDFSARLDGKGRFRVNFFQQIRGLAAVFRAIPEIPKRV